Protein AF-A0A1F6JH79-F1 (afdb_monomer)

Sequence (113 aa):
MFSMPLNGDEWECAVEGVATLSCIPDILKVVIFWALVFAGTVALFLMIFAGIRFINSGGDPKAADTARKTFTYTILGLLVIILSFFILNLISTITNVPCILKFGELGFGSCVP

pLDDT: mean 70.56, std 16.45, range [38.09, 93.31]

Mean predicted aligned error: 12.82 Å

Solvent-accessible surface area (backbone atoms only — not comparable to full-atom values): 6747 Å² total; per-residue (Å²): 134,86,79,74,86,86,59,102,69,86,61,80,40,48,74,86,84,46,88,44,82,76,37,55,53,60,58,48,43,56,53,48,52,54,48,48,54,52,49,52,53,51,50,52,53,52,51,52,53,37,51,52,46,40,68,68,28,84,83,48,66,70,47,41,52,50,28,52,52,51,51,52,52,56,50,48,56,52,48,53,56,54,49,52,52,50,53,51,54,52,48,28,66,75,68,74,41,75,58,76,77,31,65,87,83,51,53,69,71,77,76,49,136

Foldseek 3Di:
DDDDPPDPPPPVQDPPNDGDPQVVLVVVLVVVVVVCVVLVVVLVVLLVVLVVQCVVCVPPVVSVVVSVVSVVVSVVVVVVVVVVLVVQVVVCVVVVPPCSNCSNPDGCVVVPD

Secondary structure (DSSP, 8-state):
-------TT--TT-STT---GGGHHHHHHHHHHHHHHHHHHHHHHHHHHHHHHHHTTTT-HHHHHHHHHHHHHHHHHHHHHHHHHHHHHHHHHHHT-GGGGGTTTS-GGGS--

Structure (mmCIF, N/CA/C/O backbone):
data_AF-A0A1F6JH79-F1
#
_entry.id   AF-A0A1F6JH79-F1
#
loop_
_atom_site.group_PDB
_atom_site.id
_atom_site.type_symbol
_atom_site.label_atom_id
_atom_site.label_alt_id
_atom_site.label_comp_id
_atom_site.label_asym_id
_atom_site.label_entity_id
_atom_site.label_seq_id
_atom_site.pdbx_PDB_ins_code
_atom_site.Cartn_x
_atom_site.Cartn_y
_atom_site.Cartn_z
_atom_site.occupancy
_atom_site.B_iso_or_equiv
_atom_site.auth_seq_id
_atom_site.auth_comp_id
_atom_site.auth_asym_id
_atom_site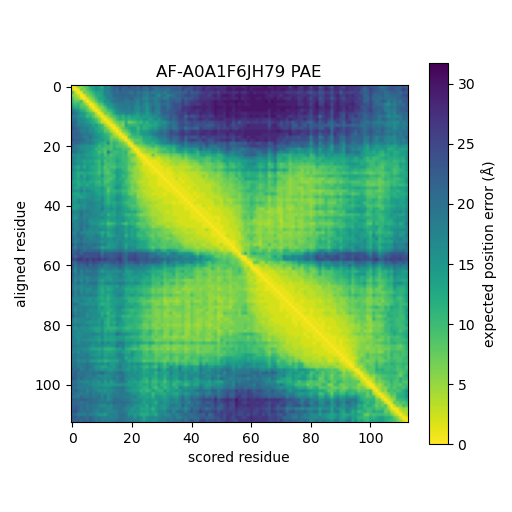.auth_atom_id
_atom_site.pdbx_PDB_model_num
ATOM 1 N N . MET A 1 1 ? -13.881 6.270 -18.320 1.00 38.09 1 MET A N 1
ATOM 2 C CA . MET A 1 1 ? -12.680 6.826 -18.970 1.00 38.09 1 MET A CA 1
ATOM 3 C C . MET A 1 1 ? -11.481 6.056 -18.419 1.00 38.09 1 MET A C 1
ATOM 5 O O . MET A 1 1 ? -10.747 6.584 -17.610 1.00 38.09 1 MET A O 1
ATOM 9 N N . PHE A 1 2 ? -11.306 4.747 -18.601 1.00 46.50 2 PHE A N 1
ATOM 10 C CA . PHE A 1 2 ? -11.659 3.806 -19.674 1.00 46.50 2 PHE A CA 1
ATOM 11 C C . PHE A 1 2 ? -11.267 4.277 -21.071 1.00 46.50 2 PHE A C 1
ATOM 13 O O . PHE A 1 2 ? -12.111 4.589 -21.902 1.00 46.50 2 PHE A O 1
ATOM 20 N N . SER A 1 3 ? -9.958 4.336 -21.267 1.00 38.41 3 SER A N 1
ATOM 21 C CA . SER A 1 3 ? -9.288 4.190 -22.552 1.00 38.41 3 SER A CA 1
ATOM 22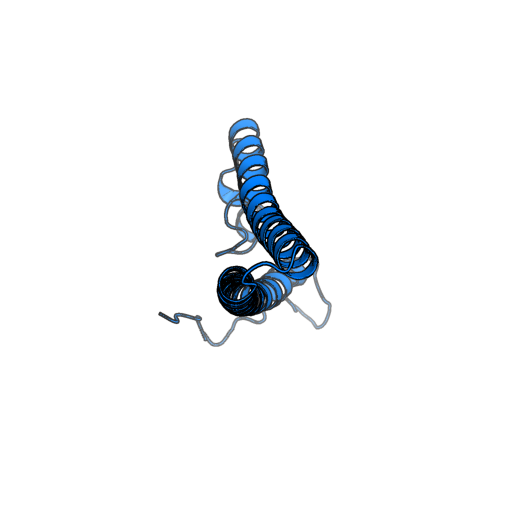 C C . SER A 1 3 ? -8.127 3.230 -22.311 1.00 38.41 3 SER A C 1
ATOM 24 O O . SER A 1 3 ? -7.003 3.644 -22.050 1.00 38.41 3 SER A O 1
ATOM 26 N N . MET A 1 4 ? -8.448 1.937 -22.300 1.00 44.25 4 MET A N 1
ATOM 27 C CA . MET A 1 4 ? -7.480 0.933 -22.725 1.00 44.25 4 MET A CA 1
ATOM 28 C C . MET A 1 4 ? -7.356 1.091 -24.246 1.00 44.25 4 MET A C 1
ATOM 30 O O . MET A 1 4 ? -8.399 1.061 -24.911 1.00 44.25 4 MET A O 1
ATOM 34 N N . PRO A 1 5 ? -6.157 1.279 -24.818 1.00 39.19 5 PRO A N 1
ATOM 35 C CA . PRO A 1 5 ? -5.958 0.875 -26.194 1.00 39.19 5 PRO A CA 1
ATOM 36 C C . PRO A 1 5 ? -6.130 -0.647 -26.216 1.00 39.19 5 PRO A C 1
ATOM 38 O O . PRO A 1 5 ? -5.461 -1.380 -25.495 1.00 39.19 5 PRO A O 1
ATOM 41 N N . LEU A 1 6 ? -7.157 -1.095 -26.933 1.00 56.00 6 LEU A N 1
ATOM 42 C CA . LEU A 1 6 ? -7.129 -2.397 -27.573 1.00 56.00 6 LEU A CA 1
ATOM 43 C C . LEU A 1 6 ? -6.822 -2.075 -29.032 1.00 56.00 6 LEU A C 1
ATOM 45 O O . LEU A 1 6 ? -7.751 -1.846 -29.810 1.00 56.00 6 LEU A O 1
ATOM 49 N N . ASN A 1 7 ? -5.540 -1.957 -29.376 1.00 44.66 7 ASN A N 1
ATOM 50 C CA . ASN A 1 7 ? -5.096 -1.934 -30.759 1.00 44.66 7 ASN A CA 1
ATOM 51 C C . ASN A 1 7 ? -4.342 -3.237 -31.067 1.00 44.66 7 ASN A C 1
ATOM 53 O O . ASN A 1 7 ? -3.664 -3.823 -30.227 1.00 44.66 7 ASN A O 1
ATOM 57 N N . GLY A 1 8 ? -4.622 -3.778 -32.247 1.00 48.44 8 GLY A N 1
ATOM 58 C CA . GLY A 1 8 ? -4.415 -5.179 -32.612 1.00 48.44 8 GLY A CA 1
ATOM 59 C C . GLY A 1 8 ? -2.972 -5.607 -32.895 1.00 48.44 8 GLY A C 1
ATOM 60 O O . GLY A 1 8 ? -2.749 -6.254 -33.914 1.00 48.44 8 GLY A O 1
ATOM 61 N N . ASP A 1 9 ? -2.029 -5.304 -32.006 1.00 45.38 9 ASP A N 1
ATOM 62 C CA . ASP A 1 9 ? -0.604 -5.656 -32.121 1.00 45.38 9 ASP A CA 1
ATOM 63 C C . ASP A 1 9 ? 0.156 -5.721 -30.768 1.00 45.38 9 ASP A C 1
ATOM 65 O O . ASP A 1 9 ? 1.318 -6.118 -30.719 1.00 45.38 9 ASP A O 1
ATOM 69 N N . GLU A 1 10 ? -0.507 -5.450 -29.637 1.00 50.75 10 GLU A N 1
ATOM 70 C CA . GLU A 1 10 ? 0.116 -5.163 -28.328 1.00 50.75 10 GLU A CA 1
ATOM 71 C C . GLU A 1 10 ? 0.530 -6.404 -27.482 1.00 50.75 10 GLU A C 1
ATOM 73 O O . GLU A 1 10 ? 0.283 -6.476 -26.277 1.00 50.75 10 GLU A O 1
ATOM 78 N N . TRP A 1 11 ? 1.199 -7.390 -28.099 1.00 40.69 11 TRP A N 1
ATOM 79 C CA . TRP A 1 11 ? 1.979 -8.453 -27.425 1.00 40.69 11 TRP A CA 1
ATOM 80 C C . TRP A 1 11 ? 3.484 -8.376 -27.761 1.00 40.69 11 TRP A C 1
ATOM 82 O O . TRP A 1 11 ? 4.174 -9.391 -27.799 1.00 40.69 11 TRP A O 1
ATOM 92 N N . GLU A 1 12 ? 4.037 -7.173 -27.951 1.00 46.81 12 GLU A N 1
ATOM 93 C CA . GLU A 1 12 ? 5.456 -6.934 -28.304 1.00 46.81 12 GLU A CA 1
ATOM 94 C C . GLU A 1 12 ? 6.493 -7.416 -27.272 1.00 46.81 12 GLU A C 1
ATOM 96 O O . GLU A 1 12 ? 7.700 -7.289 -27.475 1.00 46.81 12 GLU A O 1
ATOM 101 N N . CYS A 1 13 ? 6.073 -8.005 -26.156 1.00 48.97 13 CYS A N 1
ATOM 102 C CA . CYS A 1 13 ? 7.007 -8.519 -25.165 1.00 48.97 13 CYS A CA 1
ATOM 103 C C . CYS A 1 13 ? 7.473 -9.966 -25.462 1.00 48.97 13 CYS A C 1
ATOM 105 O O . CYS A 1 13 ? 8.444 -10.439 -24.867 1.00 48.97 13 CYS A O 1
ATOM 107 N N . ALA A 1 14 ? 6.843 -10.654 -26.423 1.00 45.50 14 ALA A N 1
ATOM 108 C CA . ALA A 1 14 ? 7.241 -11.987 -26.878 1.00 45.50 14 ALA A CA 1
ATOM 109 C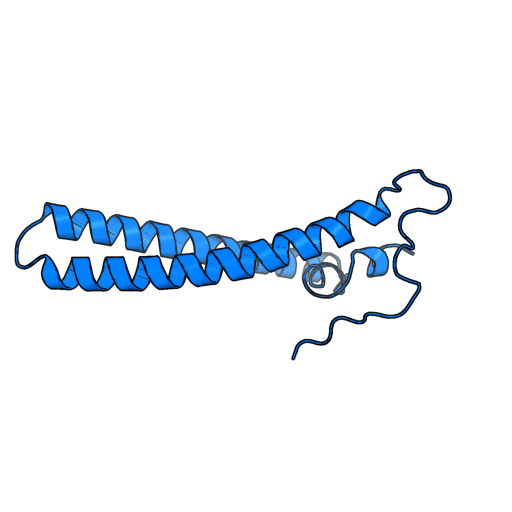 C . ALA A 1 14 ? 7.629 -11.981 -28.365 1.00 45.50 14 ALA A C 1
ATOM 111 O O . ALA A 1 14 ? 6.884 -12.461 -29.216 1.00 45.50 14 ALA A O 1
ATOM 112 N N . VAL A 1 15 ? 8.830 -11.497 -28.682 1.00 50.66 15 VAL A N 1
ATOM 113 C CA . VAL A 1 15 ? 9.457 -11.794 -29.977 1.00 50.66 15 VAL A CA 1
ATOM 114 C C . VAL A 1 15 ? 9.995 -13.230 -29.886 1.00 50.66 15 VAL A C 1
ATOM 116 O O . VAL A 1 15 ? 10.897 -13.510 -29.103 1.00 50.66 15 VAL A O 1
ATOM 119 N N . GLU A 1 16 ? 9.376 -14.160 -30.615 1.00 43.38 16 GLU A N 1
ATOM 120 C CA . GLU A 1 16 ? 9.783 -15.578 -30.728 1.00 43.38 16 GLU A CA 1
ATOM 121 C C . GLU A 1 16 ? 9.657 -16.465 -29.466 1.00 43.38 16 GLU A C 1
ATOM 123 O O . GLU A 1 16 ? 10.456 -17.371 -29.241 1.00 43.38 16 GLU A O 1
ATOM 128 N N . GLY A 1 17 ? 8.624 -16.275 -28.638 1.00 48.12 17 GLY A N 1
ATOM 129 C CA . GLY A 1 17 ? 8.258 -17.271 -27.613 1.00 48.12 17 GLY A CA 1
ATOM 130 C C . GLY A 1 17 ? 9.199 -17.370 -26.402 1.00 48.12 17 GLY A C 1
ATOM 131 O O . GLY A 1 17 ? 9.082 -18.308 -25.613 1.00 48.12 17 GLY A O 1
ATOM 132 N N . VAL A 1 18 ? 10.086 -16.390 -26.208 1.00 46.97 18 VAL A N 1
ATOM 133 C CA . VAL A 1 18 ? 10.879 -16.213 -24.983 1.00 46.97 18 VAL A CA 1
ATOM 134 C C . VAL A 1 18 ? 10.501 -14.911 -24.277 1.00 46.97 18 VAL A C 1
ATOM 136 O O . VAL A 1 18 ? 10.389 -13.855 -24.895 1.00 46.97 18 VAL A O 1
ATOM 139 N N . ALA A 1 19 ? 10.294 -14.983 -22.960 1.00 40.25 19 ALA A N 1
ATOM 140 C CA . ALA A 1 19 ? 9.977 -13.819 -22.140 1.00 40.25 19 ALA A CA 1
ATOM 141 C C . ALA A 1 19 ? 11.223 -12.927 -21.985 1.00 40.25 19 ALA A C 1
ATOM 143 O O . ALA A 1 19 ? 12.164 -13.277 -21.272 1.00 40.25 19 ALA A O 1
ATOM 144 N N . THR A 1 20 ? 11.240 -11.771 -22.649 1.00 47.94 20 THR A N 1
ATOM 145 C CA . THR A 1 20 ? 12.250 -10.725 -22.418 1.00 47.94 20 THR A CA 1
ATOM 146 C C . THR A 1 20 ? 11.947 -9.955 -21.123 1.00 47.94 20 THR A C 1
ATOM 148 O O . THR A 1 20 ? 10.787 -9.844 -20.718 1.00 47.94 20 THR A O 1
ATOM 151 N N . LEU A 1 21 ? 12.968 -9.379 -20.462 1.00 52.53 21 LEU A N 1
ATOM 152 C CA . LEU A 1 21 ? 12.786 -8.565 -19.240 1.00 52.53 21 LEU A CA 1
ATOM 153 C C . LEU A 1 21 ? 11.852 -7.354 -19.446 1.00 52.53 21 LEU A C 1
ATOM 155 O O . LEU A 1 21 ? 11.322 -6.819 -18.473 1.00 52.53 21 LEU A O 1
ATOM 159 N N . SER A 1 22 ? 11.601 -6.965 -20.697 1.00 56.16 22 SER A N 1
ATOM 160 C CA . SER A 1 22 ? 10.635 -5.936 -21.084 1.00 56.16 22 SER A CA 1
ATOM 161 C C . SER A 1 22 ? 9.170 -6.336 -20.839 1.00 56.16 22 SER A C 1
ATOM 163 O O . SER A 1 22 ? 8.335 -5.449 -20.730 1.00 56.16 22 SER A O 1
ATOM 165 N N . CYS A 1 23 ? 8.852 -7.631 -20.662 1.00 58.06 23 CYS A N 1
ATOM 166 C CA . CYS A 1 23 ? 7.499 -8.110 -20.313 1.00 58.06 23 CYS A CA 1
ATOM 167 C C . CYS A 1 23 ? 7.084 -7.784 -18.872 1.00 58.06 23 CYS A C 1
ATOM 169 O O . CYS A 1 23 ? 5.901 -7.611 -18.575 1.00 58.06 23 CYS A O 1
ATOM 171 N N . ILE A 1 24 ? 8.053 -7.794 -17.946 1.00 63.94 24 ILE A N 1
ATOM 172 C CA . ILE A 1 24 ? 7.810 -7.634 -16.507 1.00 63.94 24 ILE A CA 1
ATOM 173 C C . ILE A 1 24 ? 6.986 -6.377 -16.195 1.00 63.94 24 ILE A C 1
ATOM 175 O O . ILE A 1 24 ? 6.001 -6.507 -15.465 1.00 63.94 24 ILE A O 1
ATOM 179 N N . PRO A 1 25 ? 7.326 -5.180 -16.711 1.00 63.81 25 PRO A N 1
ATOM 180 C CA . PRO A 1 25 ? 6.615 -3.963 -16.342 1.00 63.81 25 PRO A CA 1
ATOM 181 C C . PRO A 1 25 ? 5.154 -3.920 -16.804 1.00 63.81 25 PRO A C 1
ATOM 183 O O . PRO A 1 25 ? 4.337 -3.351 -16.085 1.00 63.81 25 PRO A O 1
ATOM 186 N N . ASP A 1 26 ? 4.786 -4.521 -17.935 1.00 66.38 26 ASP A N 1
ATOM 187 C CA . ASP A 1 26 ? 3.398 -4.477 -18.421 1.00 66.38 26 ASP A CA 1
ATOM 188 C C . ASP A 1 26 ? 2.467 -5.385 -17.620 1.00 66.38 26 ASP A C 1
ATOM 190 O O . ASP A 1 26 ? 1.375 -4.970 -17.221 1.00 66.38 26 ASP A O 1
ATOM 194 N N . ILE A 1 27 ? 2.941 -6.579 -17.262 1.00 70.50 27 ILE A N 1
ATOM 195 C CA . ILE A 1 27 ? 2.211 -7.478 -16.362 1.00 70.50 27 ILE A CA 1
ATOM 196 C C . ILE A 1 27 ? 2.069 -6.825 -14.979 1.00 70.50 27 ILE A C 1
ATOM 198 O O . ILE A 1 27 ? 0.987 -6.839 -14.386 1.00 70.50 27 ILE A O 1
ATOM 202 N N . LEU A 1 28 ? 3.138 -6.194 -14.477 1.00 72.44 28 LEU A N 1
ATOM 203 C CA . LEU A 1 28 ? 3.123 -5.507 -13.185 1.00 72.44 28 LEU A CA 1
ATOM 204 C C . LEU A 1 28 ? 2.125 -4.351 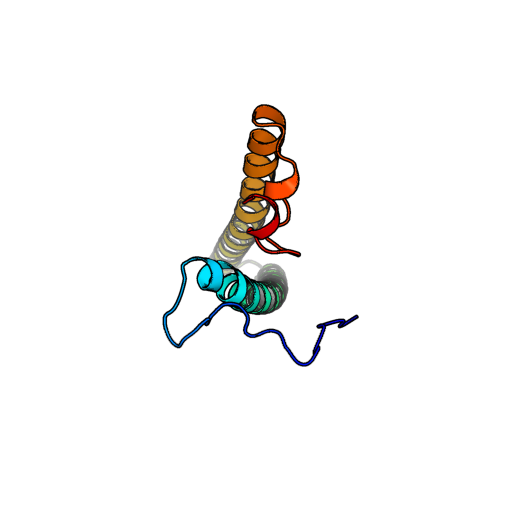-13.148 1.00 72.44 28 LEU A C 1
ATOM 206 O O . LEU A 1 28 ? 1.447 -4.206 -12.139 1.00 72.44 28 LEU A O 1
ATOM 210 N N . LYS A 1 29 ? 1.974 -3.562 -14.219 1.00 66.12 29 LYS A N 1
ATOM 211 C CA . LYS A 1 29 ? 0.968 -2.485 -14.271 1.00 66.12 29 LYS A CA 1
ATOM 212 C C . LYS A 1 29 ? -0.446 -3.008 -14.133 1.00 66.12 29 LYS A C 1
ATOM 214 O O . LYS A 1 29 ? -1.211 -2.456 -13.352 1.00 66.12 29 LYS A O 1
ATOM 219 N N . VAL A 1 30 ? -0.800 -4.054 -14.881 1.00 72.50 30 VAL A N 1
ATOM 220 C CA . VAL A 1 30 ? -2.145 -4.638 -14.822 1.00 72.50 30 VAL A CA 1
ATOM 221 C C . VAL A 1 30 ? -2.412 -5.153 -13.411 1.00 72.50 30 VAL A C 1
ATOM 223 O O . VAL A 1 30 ? -3.439 -4.826 -12.819 1.00 72.50 30 VAL A O 1
ATOM 226 N N . VAL A 1 31 ? -1.456 -5.883 -12.832 1.00 80.62 31 VAL A N 1
ATOM 227 C CA . VAL A 1 31 ? -1.567 -6.408 -11.465 1.00 80.62 31 VAL A CA 1
ATOM 228 C C . VAL A 1 31 ? -1.667 -5.278 -10.437 1.00 80.62 31 VAL A C 1
ATOM 230 O O . VAL A 1 31 ? -2.558 -5.310 -9.592 1.00 80.62 31 VAL A O 1
ATOM 233 N N . ILE A 1 32 ? -0.803 -4.263 -10.515 1.00 81.50 32 ILE A N 1
ATOM 234 C CA . ILE A 1 32 ? -0.802 -3.103 -9.614 1.00 81.50 32 ILE A CA 1
ATOM 235 C C . ILE A 1 32 ? -2.096 -2.304 -9.752 1.00 81.50 32 ILE A C 1
ATOM 237 O O . ILE A 1 32 ? -2.658 -1.913 -8.737 1.00 81.50 32 ILE A O 1
ATOM 241 N N . PHE A 1 33 ? -2.593 -2.066 -10.965 1.00 77.38 33 PHE A N 1
ATOM 242 C CA . PHE A 1 33 ? -3.827 -1.316 -11.197 1.00 77.38 33 PHE A CA 1
ATOM 243 C C . PHE A 1 33 ? -5.022 -2.021 -10.556 1.00 77.38 33 PHE A C 1
ATOM 245 O O . PHE A 1 33 ? -5.748 -1.416 -9.766 1.00 77.38 33 PHE A O 1
ATOM 252 N N . TRP A 1 34 ? -5.182 -3.320 -10.821 1.00 80.56 34 TRP A N 1
ATOM 253 C CA . TRP A 1 34 ? -6.218 -4.122 -10.176 1.00 80.56 34 TRP A CA 1
ATOM 254 C C . TRP A 1 34 ? -6.042 -4.161 -8.657 1.00 80.56 34 TRP A C 1
ATOM 256 O O . TRP A 1 34 ? -7.021 -3.987 -7.933 1.00 80.56 34 TRP A O 1
ATOM 266 N N . ALA A 1 35 ? -4.809 -4.307 -8.163 1.00 83.56 35 ALA A N 1
ATOM 267 C CA . ALA A 1 35 ? -4.510 -4.286 -6.735 1.00 83.56 35 ALA A CA 1
ATOM 268 C C . ALA A 1 35 ? -4.831 -2.931 -6.085 1.00 83.56 35 ALA A C 1
ATOM 270 O O . ALA A 1 35 ? -5.383 -2.919 -4.990 1.00 83.56 35 ALA A O 1
ATOM 271 N N . LEU A 1 36 ? -4.550 -1.799 -6.740 1.00 83.12 36 LEU A N 1
ATOM 272 C CA . LEU A 1 36 ? -4.872 -0.459 -6.239 1.00 83.12 36 LEU A CA 1
ATOM 273 C C . LEU A 1 36 ? -6.378 -0.223 -6.190 1.00 83.12 36 LEU A C 1
ATOM 275 O O . LEU A 1 36 ? -6.871 0.305 -5.195 1.00 83.12 36 LEU A O 1
ATOM 279 N N . VAL A 1 37 ? -7.109 -0.618 -7.235 1.00 85.44 37 VAL A N 1
ATOM 280 C CA . VAL A 1 37 ? -8.575 -0.516 -7.261 1.00 85.44 37 VAL A CA 1
ATOM 281 C C . VAL A 1 37 ? -9.166 -1.341 -6.117 1.00 85.44 37 VAL A C 1
ATOM 283 O O . VAL A 1 37 ? -9.963 -0.827 -5.333 1.00 85.44 37 VAL A O 1
ATOM 286 N N . PHE A 1 38 ? -8.711 -2.585 -5.949 1.00 88.75 38 PHE A N 1
ATOM 287 C CA . PHE A 1 38 ? -9.182 -3.459 -4.875 1.00 88.75 38 PHE A CA 1
ATOM 288 C C . PHE A 1 38 ? -8.805 -2.930 -3.485 1.00 88.75 38 PHE A C 1
ATOM 290 O O . PHE A 1 38 ? -9.650 -2.870 -2.592 1.00 88.75 38 PHE A O 1
ATOM 297 N N . ALA A 1 39 ? -7.555 -2.500 -3.298 1.00 85.69 39 ALA A N 1
ATOM 298 C CA . ALA A 1 39 ? -7.060 -1.955 -2.039 1.00 85.69 39 ALA A CA 1
ATOM 299 C C . ALA A 1 39 ? -7.785 -0.660 -1.659 1.00 85.69 39 ALA A C 1
ATOM 301 O O . ALA A 1 39 ? -8.171 -0.503 -0.503 1.00 85.69 39 ALA A O 1
ATOM 302 N N . GLY A 1 40 ? -8.025 0.238 -2.619 1.00 86.50 40 GLY A N 1
ATOM 303 C CA . GLY A 1 40 ? -8.779 1.472 -2.410 1.00 86.50 40 GLY A CA 1
ATOM 304 C C . GLY A 1 40 ? -10.217 1.195 -1.978 1.00 86.50 40 GLY A C 1
ATOM 305 O O . GLY A 1 40 ? -10.680 1.757 -0.986 1.00 86.50 40 GLY A O 1
ATOM 306 N N . THR A 1 41 ? -10.905 0.272 -2.657 1.00 91.19 41 THR A N 1
ATOM 307 C CA . THR A 1 41 ? -12.264 -0.142 -2.287 1.00 91.19 41 THR A CA 1
ATOM 308 C C . THR A 1 41 ? -12.307 -0.767 -0.891 1.00 91.19 41 THR A C 1
ATOM 310 O O . THR A 1 41 ? -13.099 -0.336 -0.053 1.00 91.19 41 THR A O 1
ATOM 313 N N . VAL A 1 42 ? -11.437 -1.739 -0.598 1.00 89.62 42 VAL A N 1
ATOM 314 C CA . VAL A 1 42 ? -11.393 -2.413 0.711 1.00 89.62 42 VAL A CA 1
ATOM 315 C C . VAL A 1 42 ? -11.035 -1.437 1.834 1.00 89.62 42 VAL A C 1
ATOM 317 O O . VAL A 1 42 ? -11.657 -1.477 2.896 1.00 89.62 42 VAL A O 1
ATOM 320 N N . ALA A 1 43 ? -10.085 -0.527 1.606 1.00 85.94 43 ALA A N 1
ATOM 321 C CA . ALA A 1 43 ? -9.710 0.496 2.578 1.00 85.94 43 ALA A CA 1
ATOM 322 C C . ALA A 1 43 ? -10.891 1.412 2.925 1.00 85.94 43 ALA A C 1
ATOM 324 O O . ALA A 1 43 ? -11.124 1.680 4.103 1.00 85.94 43 ALA A O 1
ATOM 325 N N . LEU A 1 44 ? -11.676 1.833 1.928 1.00 88.94 44 LEU A N 1
ATOM 326 C CA . LEU A 1 44 ? -12.880 2.643 2.130 1.00 88.94 44 LEU A CA 1
ATOM 327 C C . LEU A 1 44 ? -13.929 1.898 2.968 1.00 88.94 44 LEU A C 1
ATOM 329 O O . LEU A 1 44 ? -14.447 2.446 3.941 1.00 88.94 44 LEU A O 1
ATOM 333 N N . PHE 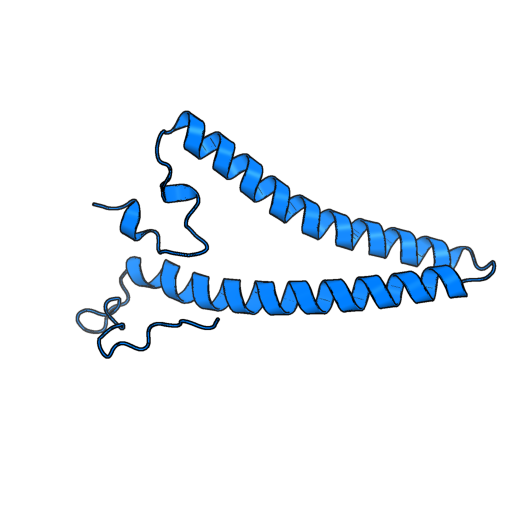A 1 45 ? -14.192 0.626 2.652 1.00 89.81 45 PHE A N 1
ATOM 334 C CA . PHE A 1 45 ? -15.128 -0.200 3.420 1.00 89.81 45 PHE A CA 1
ATOM 335 C C . PHE A 1 45 ? -14.680 -0.402 4.869 1.00 89.81 45 PHE A C 1
ATOM 337 O O . PHE A 1 45 ? -15.480 -0.229 5.789 1.00 89.81 45 PHE A O 1
ATOM 344 N N . LEU A 1 46 ? -13.404 -0.728 5.091 1.00 84.62 46 LEU A N 1
ATOM 345 C CA . LEU A 1 46 ? -12.852 -0.904 6.435 1.00 84.62 46 LEU A CA 1
ATOM 346 C C . LEU A 1 46 ? -12.868 0.403 7.232 1.00 84.62 46 LEU A C 1
ATOM 348 O O . LEU A 1 46 ? -13.179 0.374 8.420 1.00 84.62 46 LEU A O 1
ATOM 352 N N . MET A 1 47 ? -12.597 1.542 6.591 1.00 86.06 47 MET A N 1
ATOM 353 C CA .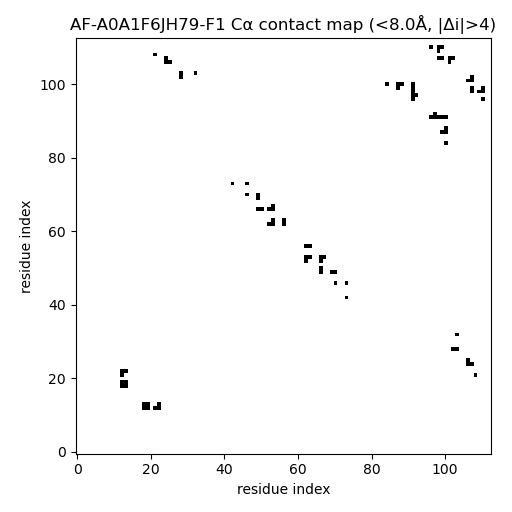 MET A 1 47 ? -12.648 2.858 7.229 1.00 86.06 47 MET A CA 1
ATOM 354 C C . MET A 1 47 ? -14.071 3.209 7.686 1.00 86.06 47 MET A C 1
ATOM 356 O O . MET A 1 47 ? -14.258 3.643 8.823 1.00 86.06 47 MET A O 1
ATOM 360 N N . ILE A 1 48 ? -15.081 2.961 6.844 1.00 88.56 48 ILE A N 1
ATOM 361 C CA . ILE A 1 48 ? -16.494 3.172 7.196 1.00 88.56 48 ILE A CA 1
ATOM 362 C C . ILE A 1 48 ? -16.904 2.234 8.338 1.00 88.56 48 ILE A C 1
ATOM 364 O O . ILE A 1 48 ? -17.486 2.677 9.329 1.00 88.56 48 ILE A O 1
ATOM 368 N N . PHE A 1 49 ? -16.561 0.947 8.245 1.00 82.94 49 PHE A N 1
ATOM 369 C CA . PHE A 1 49 ? -16.928 -0.045 9.257 1.00 82.94 49 PHE A CA 1
ATOM 370 C C . PHE A 1 49 ? -16.253 0.230 10.610 1.00 82.94 49 PHE A C 1
ATOM 372 O O . PHE A 1 49 ? -16.887 0.124 11.662 1.00 82.94 49 PHE A O 1
ATOM 379 N N . ALA A 1 50 ? -14.984 0.644 10.594 1.00 79.25 50 ALA A N 1
ATOM 380 C CA . ALA A 1 50 ? -14.251 1.066 11.783 1.00 79.25 50 ALA A CA 1
ATOM 381 C C . ALA A 1 50 ? -14.840 2.344 12.395 1.00 79.25 50 ALA A C 1
ATOM 383 O O . ALA A 1 50 ? -14.975 2.419 13.615 1.00 79.25 50 ALA A O 1
ATOM 384 N N . GLY A 1 51 ? -15.241 3.317 11.569 1.00 80.81 51 GLY A N 1
ATOM 385 C CA . GLY A 1 51 ? -15.888 4.551 12.016 1.00 80.81 51 GLY A CA 1
ATOM 386 C C . GLY A 1 51 ? -17.232 4.301 12.700 1.00 80.81 51 GLY A C 1
ATOM 387 O O . GLY A 1 51 ? -17.458 4.784 13.809 1.00 80.81 51 GLY A O 1
ATOM 388 N N . ILE A 1 52 ? -18.094 3.476 12.097 1.00 83.00 52 ILE A N 1
ATOM 389 C CA . ILE A 1 52 ? -19.392 3.111 12.690 1.00 83.00 52 ILE A CA 1
ATOM 390 C C . ILE A 1 52 ? -19.183 2.349 14.000 1.00 83.00 52 ILE A C 1
ATOM 392 O O . ILE A 1 52 ? -19.832 2.652 15.000 1.00 83.00 52 ILE A O 1
ATOM 396 N N . ARG A 1 53 ? -18.243 1.396 14.031 1.00 75.44 53 ARG A N 1
ATOM 397 C CA . ARG A 1 53 ? -17.911 0.651 15.251 1.00 75.44 53 ARG A CA 1
ATOM 398 C C . ARG A 1 53 ? -17.374 1.569 16.348 1.00 75.44 53 ARG A C 1
ATOM 400 O O . ARG A 1 53 ? -17.745 1.380 17.500 1.00 75.44 53 ARG A O 1
ATOM 407 N N . PHE A 1 54 ? -16.553 2.563 16.009 1.00 73.62 54 PHE A N 1
ATOM 408 C CA . PHE A 1 54 ? -16.024 3.543 16.961 1.00 73.62 54 PHE A CA 1
ATOM 409 C C . PHE A 1 54 ? -17.142 4.371 17.605 1.00 73.62 54 PHE A C 1
ATOM 411 O O . PHE A 1 54 ? -17.163 4.518 18.824 1.00 73.62 54 PHE A O 1
ATOM 418 N N . ILE A 1 55 ? -18.107 4.839 16.807 1.00 78.69 55 ILE A N 1
ATOM 419 C CA . ILE A 1 55 ? -19.245 5.638 17.291 1.00 78.69 55 ILE A CA 1
ATOM 420 C C . ILE A 1 55 ? -20.211 4.779 18.125 1.00 78.69 55 ILE A C 1
ATOM 422 O O . ILE A 1 55 ? -20.627 5.198 19.202 1.00 78.69 55 ILE A O 1
ATOM 426 N N . ASN A 1 56 ? -20.506 3.548 17.692 1.00 76.38 56 ASN A N 1
ATOM 427 C CA . ASN A 1 56 ? -21.367 2.613 18.433 1.00 76.38 56 ASN A CA 1
ATOM 428 C C . ASN A 1 56 ? -20.706 1.995 19.677 1.00 76.38 56 ASN A C 1
ATOM 430 O O . ASN A 1 56 ? -21.364 1.256 20.404 1.00 76.38 56 ASN A O 1
ATOM 434 N N . SER A 1 57 ? -19.424 2.267 19.944 1.00 68.19 57 SER A N 1
ATOM 435 C CA . SER A 1 57 ? -18.714 1.676 21.088 1.00 68.19 57 SER A CA 1
ATOM 436 C C . SER A 1 57 ? -19.173 2.215 22.445 1.00 68.19 57 SER A C 1
ATOM 438 O O . SER A 1 57 ? -18.827 1.603 23.445 1.00 68.19 57 SER A O 1
ATOM 440 N N . GLY A 1 58 ? -19.933 3.319 22.500 1.00 65.56 58 GLY A N 1
ATOM 441 C CA . GLY A 1 58 ? -20.850 3.691 23.596 1.00 65.56 58 GLY A CA 1
ATOM 442 C C . GLY A 1 58 ? -20.345 3.731 25.053 1.00 65.56 58 GLY A C 1
ATOM 443 O O . GLY A 1 58 ? -21.153 3.988 25.938 1.00 65.56 58 GLY A O 1
ATOM 444 N N . GLY A 1 59 ? -19.061 3.484 25.332 1.00 63.44 59 GLY A N 1
ATOM 445 C CA . GLY A 1 59 ? -18.508 3.341 26.687 1.00 63.44 59 GLY A CA 1
ATOM 446 C C . GLY A 1 59 ? -17.586 2.131 26.902 1.00 63.44 59 GLY A C 1
ATOM 447 O O . GLY A 1 59 ? -16.975 2.034 27.962 1.00 63.44 59 GLY A O 1
ATOM 448 N N . ASP A 1 60 ? -17.437 1.232 25.922 1.00 75.75 60 ASP A N 1
ATOM 449 C CA . ASP A 1 60 ? -16.596 0.034 26.031 1.00 75.75 60 ASP A CA 1
ATOM 450 C C . ASP A 1 60 ? -15.156 0.314 25.529 1.00 75.75 60 ASP A C 1
ATOM 452 O O . ASP A 1 60 ? -14.930 0.478 24.319 1.00 75.75 60 ASP A O 1
ATOM 456 N N . PRO A 1 61 ? -14.142 0.389 26.418 1.00 71.75 61 PRO A N 1
ATOM 457 C CA . PRO A 1 61 ? -12.793 0.841 26.057 1.00 71.75 61 PRO A CA 1
ATOM 458 C C . PRO A 1 61 ? -12.111 -0.089 25.046 1.00 71.75 61 PRO A C 1
ATOM 460 O O . PRO A 1 61 ? -11.356 0.360 24.186 1.00 71.75 61 PRO A O 1
ATOM 463 N N . LYS A 1 62 ? -12.447 -1.385 25.068 1.00 75.50 62 LYS A N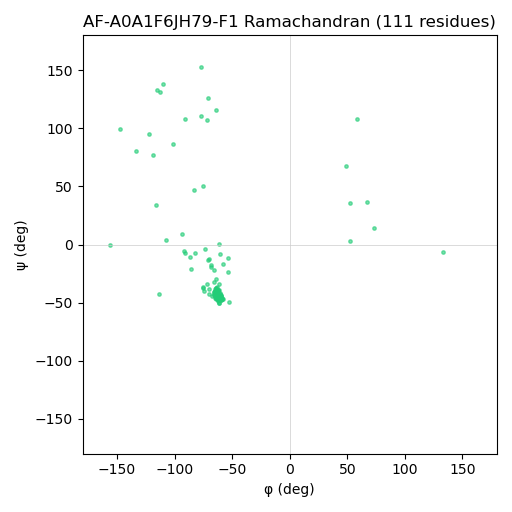 1
ATOM 464 C CA . LYS A 1 62 ? -11.890 -2.391 24.151 1.00 75.50 62 LYS A CA 1
ATOM 465 C C . LYS A 1 62 ? -12.258 -2.138 22.690 1.00 75.50 62 LYS A C 1
ATOM 467 O O . LYS A 1 62 ? -11.436 -2.349 21.792 1.00 75.50 62 LYS A O 1
ATOM 472 N N . ALA A 1 63 ? -13.492 -1.715 22.438 1.00 72.81 63 ALA A N 1
ATOM 473 C CA . ALA A 1 63 ? -13.975 -1.464 21.087 1.00 72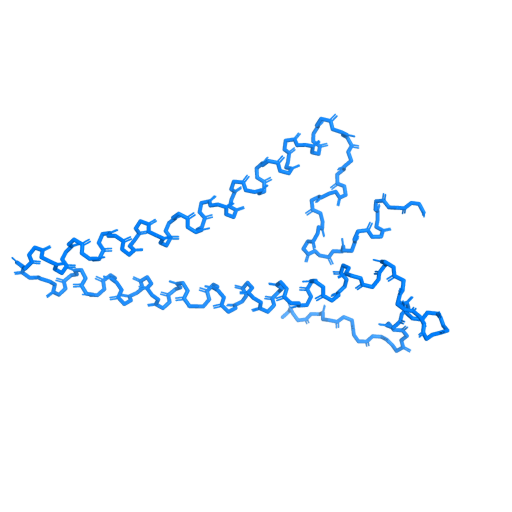.81 63 ALA A CA 1
ATOM 474 C C . ALA A 1 63 ? -13.397 -0.150 20.531 1.00 72.81 63 ALA A C 1
ATOM 476 O O . ALA A 1 63 ? -12.982 -0.109 19.369 1.00 72.81 63 ALA A O 1
ATOM 477 N N . ALA A 1 64 ? -13.240 0.863 21.390 1.00 75.69 64 ALA A N 1
ATOM 478 C CA . ALA A 1 64 ? -12.571 2.115 21.052 1.00 75.69 64 ALA A CA 1
ATOM 479 C C . ALA A 1 64 ? -11.072 1.922 20.752 1.00 75.69 64 ALA A C 1
ATOM 481 O O . ALA A 1 64 ? -10.576 2.449 19.755 1.00 75.69 64 ALA A O 1
ATOM 482 N N . ASP A 1 65 ? -10.358 1.127 21.556 1.00 80.69 65 ASP A N 1
ATOM 483 C CA . ASP A 1 65 ? -8.941 0.816 21.319 1.00 80.69 65 ASP A CA 1
ATOM 484 C C . ASP A 1 65 ? -8.727 0.028 20.027 1.00 80.69 65 ASP A C 1
ATOM 486 O O . ASP A 1 65 ? -7.790 0.293 19.270 1.00 80.69 65 ASP A O 1
ATOM 490 N N . THR A 1 66 ? -9.615 -0.925 19.737 1.00 77.69 66 THR A N 1
ATOM 491 C CA . THR A 1 66 ? -9.542 -1.709 18.499 1.00 77.69 66 THR A CA 1
ATOM 492 C C . THR A 1 66 ? -9.753 -0.817 17.277 1.00 77.69 66 THR A C 1
ATOM 494 O O . THR A 1 66 ? -8.969 -0.877 16.334 1.00 77.69 66 THR A O 1
ATOM 497 N N . ALA A 1 67 ? -10.754 0.064 17.309 1.00 75.62 67 ALA A N 1
ATOM 498 C CA . ALA A 1 67 ? -11.009 1.002 16.224 1.00 75.62 67 ALA A CA 1
ATOM 499 C C . ALA A 1 67 ? -9.851 1.994 16.019 1.00 75.62 67 ALA A C 1
ATOM 501 O O . ALA A 1 67 ? -9.461 2.229 14.877 1.00 75.62 67 ALA A O 1
ATOM 502 N N . ARG A 1 68 ? -9.236 2.515 17.093 1.00 80.19 68 ARG A N 1
ATOM 503 C CA . ARG A 1 68 ? -8.037 3.369 16.995 1.00 80.19 68 ARG A CA 1
ATOM 504 C C . ARG A 1 68 ? -6.890 2.655 16.294 1.00 80.19 68 ARG A C 1
ATOM 506 O O . ARG A 1 68 ? -6.310 3.214 15.370 1.00 80.19 68 ARG A O 1
ATOM 513 N N . LYS A 1 69 ? -6.607 1.408 16.682 1.00 84.25 69 LYS A N 1
ATOM 514 C CA . LYS A 1 69 ? -5.587 0.588 16.016 1.00 84.25 69 LYS A CA 1
ATOM 515 C C . LYS A 1 69 ? -5.908 0.406 14.535 1.00 84.25 69 LYS A C 1
ATOM 517 O O . LYS A 1 69 ? -5.036 0.637 13.705 1.00 84.25 69 LYS A O 1
ATOM 522 N N . THR A 1 70 ? -7.150 0.061 14.191 1.00 83.38 70 THR A N 1
ATOM 523 C CA . THR A 1 70 ? -7.583 -0.069 12.791 1.00 83.38 70 THR A CA 1
ATOM 524 C C . THR A 1 70 ? -7.373 1.226 12.006 1.00 83.38 70 THR A C 1
ATOM 526 O O . THR A 1 70 ? -6.770 1.180 10.939 1.00 83.38 70 THR A O 1
ATOM 529 N N . PHE A 1 71 ? -7.767 2.381 12.550 1.00 84.06 71 PHE A N 1
ATOM 530 C CA . PHE A 1 71 ? -7.517 3.682 11.922 1.00 84.06 71 PHE A CA 1
ATOM 531 C C . PHE A 1 71 ? -6.026 3.948 11.710 1.00 84.06 71 PHE A C 1
ATOM 533 O O . PHE A 1 71 ? -5.627 4.354 10.619 1.00 84.06 71 PHE A O 1
ATOM 540 N N . THR A 1 72 ? -5.191 3.687 12.718 1.00 87.19 72 THR A N 1
ATOM 541 C CA . THR A 1 72 ? -3.738 3.848 12.608 1.00 87.19 72 THR A CA 1
ATOM 542 C C . THR A 1 72 ? -3.161 2.968 11.504 1.00 87.19 72 THR A C 1
ATOM 544 O O . THR A 1 72 ? -2.377 3.469 10.707 1.00 87.19 72 THR A O 1
ATOM 547 N N . TYR A 1 73 ? -3.577 1.702 11.392 1.00 86.62 73 TYR A N 1
ATOM 548 C CA . TYR A 1 73 ? -3.118 0.809 10.321 1.00 86.62 73 TYR A CA 1
ATOM 549 C C . TYR A 1 73 ? -3.565 1.271 8.928 1.00 86.62 73 TYR A C 1
ATOM 551 O O . TYR A 1 73 ? -2.761 1.243 7.997 1.00 86.62 73 TYR A O 1
ATOM 559 N N . THR A 1 74 ? -4.807 1.741 8.777 1.00 85.44 74 THR A N 1
ATOM 560 C CA . THR A 1 74 ? -5.303 2.285 7.501 1.00 85.44 74 THR A CA 1
ATOM 561 C C . THR A 1 74 ? -4.529 3.538 7.089 1.00 85.44 74 THR A C 1
ATOM 563 O O . THR A 1 74 ? -4.112 3.652 5.936 1.00 85.44 74 THR A O 1
ATOM 566 N N . ILE A 1 75 ? -4.276 4.453 8.031 1.00 90.06 75 ILE A N 1
ATOM 567 C CA . ILE A 1 75 ? -3.490 5.667 7.779 1.00 90.06 75 ILE A CA 1
ATOM 568 C C . ILE A 1 75 ? -2.040 5.311 7.453 1.00 90.06 75 ILE A C 1
ATOM 570 O O . ILE A 1 75 ? -1.488 5.874 6.516 1.00 90.06 75 ILE A O 1
ATOM 574 N N . LEU A 1 76 ? -1.429 4.361 8.168 1.00 90.75 76 LEU A N 1
ATOM 575 C CA . LEU A 1 76 ? -0.066 3.902 7.888 1.00 90.75 76 LEU A CA 1
ATOM 576 C C . LEU A 1 76 ? 0.068 3.333 6.474 1.00 90.75 76 LEU A C 1
ATOM 578 O O . LEU A 1 76 ? 1.026 3.666 5.784 1.00 90.75 76 LEU A O 1
ATOM 582 N N . GLY A 1 77 ? -0.896 2.527 6.020 1.00 85.75 77 GLY A N 1
ATOM 583 C CA . GLY A 1 77 ? -0.900 2.001 4.653 1.00 85.75 77 GLY A CA 1
ATOM 584 C C . GLY A 1 77 ? -0.938 3.113 3.601 1.00 85.75 77 GLY A C 1
ATOM 585 O O . GLY A 1 77 ? -0.136 3.111 2.669 1.00 85.75 77 GLY A O 1
ATOM 586 N N . LEU A 1 78 ? -1.810 4.108 3.787 1.00 87.56 78 LEU A N 1
ATOM 587 C CA . LEU A 1 78 ? -1.892 5.267 2.893 1.00 87.56 78 LEU A CA 1
ATOM 588 C C . LEU A 1 78 ? -0.616 6.125 2.948 1.00 87.56 78 LEU A C 1
ATOM 590 O O . LEU A 1 78 ? -0.114 6.574 1.919 1.00 87.56 78 LEU A O 1
ATOM 594 N N . LEU A 1 79 ? -0.070 6.322 4.149 1.00 93.31 79 LEU A N 1
ATOM 595 C CA . LEU A 1 79 ? 1.140 7.101 4.385 1.00 93.31 79 LEU A CA 1
ATOM 596 C C . LEU A 1 79 ? 2.331 6.505 3.632 1.00 93.31 79 LEU A C 1
ATOM 598 O O . LEU A 1 79 ? 3.064 7.249 2.992 1.00 93.31 79 LEU A O 1
ATOM 602 N N . VAL A 1 80 ? 2.507 5.181 3.665 1.00 92.06 80 VAL A N 1
ATOM 603 C CA . VAL A 1 80 ? 3.607 4.495 2.966 1.00 92.06 80 VAL A CA 1
ATOM 604 C C . VAL A 1 80 ? 3.532 4.711 1.453 1.00 92.06 80 VAL A C 1
ATOM 606 O O . VAL A 1 80 ? 4.563 4.952 0.826 1.00 92.06 80 VAL A O 1
ATOM 609 N N . ILE A 1 81 ? 2.330 4.694 0.868 1.00 86.44 81 ILE A N 1
ATOM 610 C CA . ILE A 1 81 ? 2.133 4.967 -0.564 1.00 86.44 81 ILE A CA 1
ATOM 611 C C . ILE A 1 81 ? 2.589 6.395 -0.896 1.00 86.44 81 ILE A C 1
ATOM 613 O O . ILE A 1 81 ? 3.385 6.593 -1.811 1.00 86.44 81 ILE A O 1
ATOM 617 N N . ILE A 1 82 ? 2.147 7.385 -0.113 1.00 89.69 82 ILE A N 1
ATOM 618 C CA . ILE A 1 82 ? 2.538 8.794 -0.291 1.00 89.69 82 ILE A CA 1
ATOM 619 C C . ILE A 1 82 ? 4.054 8.964 -0.127 1.00 89.69 82 ILE A C 1
ATOM 621 O O . ILE A 1 82 ? 4.698 9.648 -0.924 1.00 89.69 82 ILE A O 1
ATOM 625 N N . LEU A 1 83 ? 4.637 8.316 0.883 1.00 91.94 83 LEU A N 1
ATOM 626 C CA . LEU A 1 83 ? 6.066 8.390 1.169 1.00 91.94 83 LEU A CA 1
ATOM 627 C C . LEU A 1 83 ? 6.903 7.786 0.033 1.00 91.94 83 LEU A C 1
ATOM 629 O O . LEU A 1 83 ? 7.953 8.323 -0.309 1.00 91.94 83 LEU A O 1
ATOM 633 N N . SER A 1 84 ? 6.422 6.705 -0.587 1.00 87.69 84 SER A N 1
ATOM 634 C CA . SER A 1 84 ? 7.062 6.095 -1.754 1.00 87.69 84 SER A CA 1
ATOM 635 C C . SER A 1 84 ? 7.157 7.089 -2.915 1.00 87.69 84 SER A C 1
ATOM 637 O O . SER A 1 84 ? 8.246 7.308 -3.446 1.00 87.69 84 SER A O 1
ATOM 639 N N . PHE A 1 85 ? 6.063 7.789 -3.237 1.00 82.50 85 PHE A N 1
ATOM 640 C CA . PHE A 1 85 ? 6.080 8.840 -4.259 1.00 82.50 85 PHE A CA 1
ATOM 641 C C . PHE A 1 85 ? 6.995 10.008 -3.893 1.00 82.50 85 PHE A C 1
ATOM 643 O O . PHE A 1 85 ? 7.656 10.570 -4.766 1.00 82.50 85 PHE A O 1
ATOM 650 N N . PHE A 1 86 ? 7.062 10.380 -2.616 1.00 88.75 86 PHE A N 1
ATOM 651 C CA . PHE A 1 86 ? 7.950 11.446 -2.161 1.00 88.75 86 PHE A CA 1
ATOM 652 C C . PHE A 1 86 ? 9.427 11.093 -2.382 1.00 88.75 86 PHE A C 1
ATOM 654 O O . PHE A 1 86 ? 10.186 11.902 -2.915 1.00 88.75 86 PHE A O 1
ATOM 661 N N . ILE A 1 87 ? 9.822 9.863 -2.045 1.00 88.31 87 ILE A N 1
ATOM 662 C CA . ILE A 1 87 ? 11.187 9.369 -2.263 1.00 88.31 87 ILE A CA 1
ATOM 663 C C . ILE A 1 87 ? 11.515 9.323 -3.762 1.00 88.31 87 ILE A C 1
ATOM 665 O O . ILE A 1 87 ? 12.583 9.781 -4.163 1.00 88.31 87 ILE A O 1
ATOM 669 N N . LEU A 1 88 ? 10.596 8.839 -4.605 1.00 83.38 88 LEU A N 1
ATOM 670 C CA . LEU A 1 88 ? 10.797 8.801 -6.060 1.00 83.38 88 LEU A CA 1
ATOM 671 C C . LEU A 1 88 ? 10.958 10.204 -6.667 1.00 83.38 88 LEU A C 1
ATOM 673 O O . LEU A 1 88 ? 11.834 10.397 -7.507 1.00 83.38 88 LEU A O 1
ATOM 677 N N . ASN A 1 89 ? 10.180 11.189 -6.205 1.00 82.94 89 ASN A N 1
ATOM 678 C CA . ASN A 1 89 ? 10.316 12.594 -6.614 1.00 82.94 89 ASN A CA 1
ATOM 679 C C . ASN A 1 89 ? 11.657 13.206 -6.189 1.00 82.94 89 ASN A C 1
ATOM 681 O O . ASN A 1 89 ? 12.252 14.004 -6.920 1.00 82.94 89 ASN A O 1
ATOM 685 N N . LEU A 1 90 ? 12.152 12.838 -5.006 1.00 87.31 90 LEU A N 1
ATOM 686 C CA . LEU A 1 90 ? 13.463 13.280 -4.550 1.00 87.31 90 LEU A CA 1
ATOM 687 C C . LEU A 1 90 ? 14.557 12.728 -5.471 1.00 87.31 90 LEU A C 1
ATOM 689 O O . LEU A 1 90 ? 15.402 13.481 -5.944 1.00 87.31 90 LEU A O 1
ATOM 693 N N . ILE A 1 91 ? 14.490 11.438 -5.805 1.00 84.62 91 ILE A N 1
ATOM 694 C CA . ILE A 1 91 ? 15.451 10.776 -6.696 1.00 84.62 91 ILE A CA 1
ATOM 695 C C . ILE A 1 91 ? 15.383 11.353 -8.116 1.00 84.62 91 ILE A C 1
ATOM 697 O O . ILE A 1 91 ? 16.424 11.667 -8.687 1.00 84.62 91 ILE A O 1
ATOM 701 N N . SER A 1 92 ? 14.190 11.579 -8.678 1.00 80.81 92 SER A N 1
ATOM 702 C CA . SER A 1 92 ? 14.052 12.156 -10.025 1.00 80.81 92 SER A CA 1
ATOM 703 C C . SER A 1 92 ? 14.646 13.562 -10.125 1.00 80.81 92 SER A C 1
ATOM 705 O O . SER A 1 92 ? 15.201 13.922 -11.161 1.00 80.81 92 SER A O 1
ATOM 707 N N . THR A 1 93 ? 14.557 14.344 -9.047 1.00 81.12 93 THR A N 1
ATOM 708 C CA . THR A 1 93 ? 15.120 15.700 -8.976 1.00 81.12 93 THR A CA 1
ATOM 709 C C . THR A 1 93 ? 16.649 15.671 -8.939 1.00 81.12 93 THR A C 1
ATOM 711 O O . THR A 1 93 ? 17.293 16.493 -9.584 1.00 81.12 93 THR A O 1
ATOM 714 N N . ILE A 1 94 ? 17.238 14.704 -8.227 1.00 85.12 94 ILE A N 1
ATOM 715 C CA . ILE A 1 94 ? 18.697 14.544 -8.147 1.00 85.12 94 ILE A CA 1
ATOM 716 C C . ILE A 1 94 ? 19.277 13.939 -9.436 1.00 85.12 94 ILE A C 1
ATOM 718 O O . ILE A 1 94 ? 20.352 14.347 -9.866 1.00 85.12 94 ILE A O 1
ATOM 722 N N . THR A 1 95 ? 18.581 12.989 -10.071 1.00 82.06 95 THR A N 1
ATOM 723 C CA . THR A 1 95 ? 19.065 12.273 -11.269 1.00 82.06 95 THR A CA 1
ATOM 724 C C . THR A 1 95 ? 18.641 12.937 -12.593 1.00 82.06 95 THR A C 1
ATOM 726 O O . THR A 1 95 ? 19.101 12.526 -13.652 1.00 82.06 95 THR A O 1
ATOM 729 N N . ASN A 1 96 ? 17.804 13.985 -12.558 1.00 73.62 96 ASN A N 1
ATOM 730 C CA . ASN A 1 96 ? 17.311 14.730 -13.732 1.00 73.62 96 ASN A CA 1
ATOM 731 C C . ASN A 1 96 ? 16.690 13.829 -14.824 1.00 73.62 96 ASN A C 1
ATOM 733 O O . ASN A 1 96 ? 16.816 14.066 -16.022 1.00 73.62 96 ASN A O 1
ATOM 737 N N . VAL A 1 97 ? 16.010 12.765 -14.387 1.00 73.00 97 VAL A N 1
ATOM 738 C CA . VAL A 1 97 ? 15.263 11.833 -15.242 1.00 73.00 97 VAL A CA 1
ATOM 739 C C . VAL A 1 97 ? 13.802 11.810 -14.783 1.00 73.00 97 VAL A C 1
ATOM 741 O O . VAL A 1 97 ? 13.444 11.088 -13.850 1.00 73.00 97 VAL A O 1
ATOM 744 N N . PRO A 1 98 ? 12.919 12.611 -15.407 1.00 65.94 98 PRO A N 1
ATOM 745 C CA . PRO A 1 98 ? 11.517 12.706 -14.994 1.00 65.94 98 PRO A CA 1
ATOM 746 C C . PRO A 1 98 ? 10.705 11.436 -15.315 1.00 65.94 98 PRO A C 1
ATOM 748 O O . PRO A 1 98 ? 9.597 11.267 -14.809 1.00 65.94 98 PRO A O 1
ATOM 751 N N . CYS A 1 99 ? 11.252 10.521 -16.125 1.00 63.50 99 CYS A N 1
ATOM 752 C CA . CYS A 1 99 ? 10.575 9.307 -16.588 1.00 63.50 99 CYS A CA 1
ATOM 753 C C . CYS A 1 99 ? 10.318 8.267 -15.470 1.00 63.50 99 CYS A C 1
ATOM 755 O O . CYS A 1 99 ? 9.397 7.463 -15.579 1.00 63.50 99 CYS A O 1
ATOM 757 N N . ILE A 1 100 ? 11.030 8.342 -14.337 1.00 64.94 100 ILE A N 1
ATOM 758 C CA . ILE A 1 100 ? 10.837 7.468 -13.159 1.00 64.94 100 ILE A CA 1
ATOM 759 C C . ILE A 1 100 ? 9.469 7.683 -12.487 1.00 64.94 100 ILE A C 1
ATOM 761 O O . ILE A 1 100 ? 8.948 6.807 -11.812 1.00 64.94 100 ILE A O 1
ATOM 765 N N . LEU A 1 101 ? 8.819 8.828 -12.679 1.00 66.88 101 LEU A N 1
ATOM 766 C CA . LEU A 1 101 ? 7.516 9.083 -12.055 1.00 66.88 101 LEU A CA 1
ATOM 767 C C . LEU A 1 101 ? 6.343 8.465 -12.837 1.00 66.88 101 LEU A C 1
ATOM 769 O O . LEU A 1 101 ? 5.210 8.473 -12.358 1.00 66.88 101 LEU A O 1
ATOM 773 N N . LYS A 1 102 ? 6.593 7.915 -14.035 1.00 63.00 102 LYS A N 1
ATOM 774 C CA . LYS A 1 102 ? 5.559 7.438 -14.968 1.00 63.00 102 LYS A CA 1
ATOM 775 C C . LYS A 1 102 ? 5.216 5.951 -14.854 1.00 63.00 102 LYS A C 1
ATOM 777 O O . LYS A 1 102 ? 4.384 5.472 -15.622 1.00 63.00 102 LYS A O 1
ATOM 782 N N . PHE A 1 103 ? 5.726 5.253 -13.834 1.00 58.16 103 PHE A N 1
ATOM 783 C CA . PHE A 1 103 ? 5.473 3.822 -13.597 1.00 58.16 103 PHE A CA 1
ATOM 784 C C . PHE A 1 103 ? 3.991 3.420 -13.542 1.00 58.16 103 PHE A C 1
ATOM 786 O O . PHE A 1 103 ? 3.675 2.265 -13.810 1.00 58.16 103 PHE A O 1
ATOM 793 N N . GLY A 1 104 ? 3.089 4.358 -13.235 1.00 58.06 104 GLY A N 1
ATOM 794 C CA . GLY A 1 104 ? 1.644 4.118 -13.210 1.00 58.06 104 GLY A CA 1
ATOM 795 C C . GLY A 1 104 ? 0.907 4.269 -14.551 1.00 58.06 104 GLY A C 1
ATOM 796 O O . GLY A 1 104 ? -0.175 3.709 -14.681 1.00 58.06 104 GLY A O 1
ATOM 797 N N . GLU A 1 105 ? 1.459 4.990 -15.538 1.00 52.28 105 GLU A N 1
ATOM 798 C CA . GLU A 1 105 ? 0.800 5.254 -16.839 1.00 52.28 105 GLU A CA 1
ATOM 799 C C . GLU A 1 105 ? 1.520 4.589 -18.022 1.00 52.28 105 GLU A C 1
ATOM 801 O O . GLU A 1 105 ? 0.877 4.025 -18.898 1.00 52.28 105 GLU A O 1
ATOM 806 N N . LEU A 1 106 ? 2.854 4.635 -18.060 1.00 52.97 106 LEU A N 1
ATOM 807 C CA . LEU A 1 106 ? 3.691 4.153 -19.163 1.00 52.97 106 LEU A CA 1
ATOM 808 C C . LEU A 1 106 ? 4.987 3.638 -18.525 1.00 52.97 106 LEU A C 1
ATOM 810 O O . LEU A 1 106 ? 5.769 4.398 -17.978 1.00 52.97 106 LEU A O 1
ATOM 814 N N . GLY A 1 107 ? 5.140 2.337 -18.318 1.00 52.81 107 GLY A N 1
ATOM 815 C CA . GLY A 1 107 ? 6.101 1.542 -19.081 1.00 52.81 107 GLY A CA 1
ATOM 816 C C . GLY A 1 107 ? 7.516 2.072 -18.914 1.00 52.81 107 GLY A C 1
ATOM 817 O O . GLY A 1 107 ? 7.856 3.096 -19.499 1.00 52.81 107 GLY A O 1
ATOM 818 N N . PHE A 1 108 ? 8.361 1.340 -18.181 1.00 48.34 108 PHE A N 1
ATOM 819 C CA . PHE A 1 108 ? 9.793 1.643 -18.035 1.00 48.34 108 PHE A CA 1
ATOM 820 C C . PHE A 1 108 ? 10.535 1.786 -19.384 1.00 48.34 108 PHE A C 1
ATOM 822 O O . PHE A 1 108 ? 11.650 2.298 -19.402 1.00 48.34 108 PHE A O 1
ATOM 829 N N . GLY A 1 109 ? 9.916 1.401 -20.508 1.00 52.06 109 GLY A N 1
ATOM 830 C CA . GLY A 1 109 ? 10.438 1.578 -21.865 1.00 52.06 109 GLY A CA 1
ATOM 831 C C . GLY A 1 109 ? 10.689 3.028 -22.298 1.00 52.06 109 GLY A C 1
ATOM 832 O O . GLY A 1 109 ? 11.306 3.230 -23.328 1.00 52.06 109 GLY A O 1
ATOM 833 N N . SER A 1 110 ? 10.275 4.040 -21.526 1.00 52.44 110 SER A N 1
ATOM 834 C CA . SER A 1 110 ? 10.642 5.446 -21.787 1.00 52.44 110 SER A CA 1
ATOM 835 C C . SER A 1 110 ? 11.931 5.913 -21.082 1.00 52.44 110 SER A C 1
ATOM 837 O O . SER A 1 110 ? 12.395 7.020 -21.350 1.00 52.44 110 SER A O 1
ATOM 839 N N . CYS A 1 111 ? 12.518 5.097 -20.191 1.00 49.25 111 CYS A N 1
ATOM 840 C CA . CYS A 1 111 ? 13.826 5.352 -19.560 1.00 49.25 111 CYS A CA 1
ATOM 841 C C . CYS A 1 111 ? 14.946 4.430 -20.094 1.00 49.25 111 CYS A C 1
ATOM 843 O O . CYS A 1 111 ? 16.060 4.454 -19.570 1.00 49.25 111 CYS A O 1
ATOM 845 N N . VAL A 1 112 ? 14.651 3.593 -21.088 1.00 42.12 112 VAL A N 1
ATOM 846 C CA . VAL A 1 112 ? 15.612 2.723 -21.778 1.00 42.12 112 VAL A CA 1
ATOM 847 C C . VAL A 1 112 ? 15.720 3.259 -23.212 1.00 42.12 112 VAL A C 1
ATOM 849 O O . VAL A 1 112 ? 14.671 3.563 -23.777 1.00 42.12 112 VAL A O 1
ATOM 852 N N . PRO A 1 113 ? 16.926 3.477 -23.773 1.00 46.19 113 PRO A N 1
ATOM 853 C CA . PRO A 1 113 ? 17.060 3.825 -25.187 1.00 46.19 113 PRO A CA 1
ATOM 854 C C . PRO A 1 113 ? 16.568 2.701 -26.104 1.00 46.19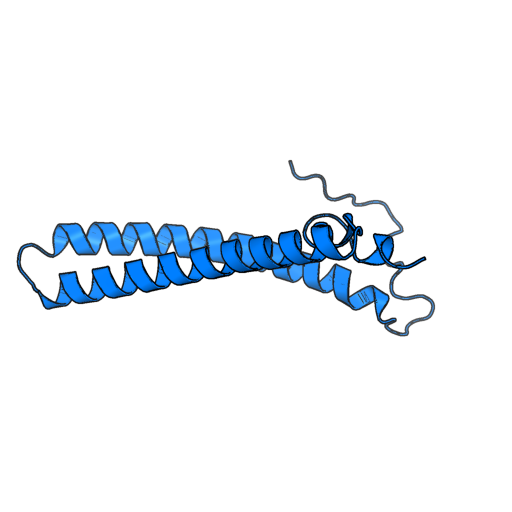 113 PRO A C 1
ATOM 856 O O . PRO A 1 113 ? 16.709 1.517 -25.717 1.00 46.19 113 PRO A O 1
#

Radius of gyration: 20.42 Å; Cα contacts (8 Å, |Δi|>4): 48; chains: 1; bounding box: 40×33×59 Å